Protein AF-A0A532DRQ9-F1 (afdb_monomer)

Secondary structure (DSSP, 8-state):
---PPPPPP--HHHHHHHHHHHH-SSS-HHHHHHHHHHHHHHTT--HHHHHHHHT--HHHHHHHHHHHHHH-GGGTSPP------------

Structure (mmCIF, N/CA/C/O backbone):
data_AF-A0A532DRQ9-F1
#
_entry.id   AF-A0A532DRQ9-F1
#
loop_
_atom_site.group_PDB
_atom_site.id
_atom_site.type_symbol
_atom_site.label_atom_id
_atom_site.label_alt_id
_atom_site.label_comp_id
_atom_site.label_asym_id
_atom_site.label_entity_id
_atom_site.label_seq_id
_atom_site.pdbx_PDB_ins_code
_atom_site.Cartn_x
_atom_site.Cartn_y
_atom_site.Cartn_z
_atom_site.occupancy
_atom_site.B_iso_or_equiv
_atom_site.auth_seq_id
_atom_site.auth_comp_id
_atom_site.auth_asym_id
_atom_site.auth_atom_id
_atom_site.pdbx_PDB_model_num
ATOM 1 N N . MET A 1 1 ? -13.660 -9.844 -22.205 1.00 36.66 1 MET A N 1
ATOM 2 C CA . MET A 1 1 ? -13.732 -10.913 -21.184 1.00 36.66 1 MET A CA 1
ATOM 3 C C . MET A 1 1 ? -13.227 -10.361 -19.861 1.00 36.66 1 MET A C 1
ATOM 5 O O . MET A 1 1 ? -12.022 -10.232 -19.672 1.00 36.66 1 MET A O 1
ATOM 9 N N . SER A 1 2 ? -14.137 -9.955 -18.979 1.00 44.69 2 SER A N 1
ATOM 10 C CA . SER A 1 2 ? -13.802 -9.380 -17.675 1.00 44.69 2 SER A CA 1
ATOM 11 C C . SER A 1 2 ? -13.314 -10.496 -16.759 1.00 44.69 2 SER A C 1
ATOM 13 O O . SER A 1 2 ? -14.109 -11.205 -16.150 1.00 44.69 2 SER A O 1
ATOM 15 N N . LYS A 1 3 ? -11.997 -10.710 -16.711 1.00 48.00 3 LYS A N 1
ATOM 16 C CA . LYS A 1 3 ? -11.386 -11.619 -15.741 1.00 48.00 3 LYS A CA 1
ATOM 17 C C . LYS A 1 3 ? -11.612 -10.980 -14.371 1.00 48.00 3 LYS A C 1
ATOM 19 O O . LYS A 1 3 ? -10.895 -10.047 -14.016 1.00 48.00 3 LYS A O 1
ATOM 24 N N . GLN A 1 4 ? -12.662 -11.402 -13.665 1.00 52.31 4 GLN A N 1
ATOM 25 C CA . GLN A 1 4 ? -12.937 -10.922 -12.314 1.00 52.31 4 GLN A CA 1
ATOM 26 C C . GLN A 1 4 ? -11.656 -11.100 -11.490 1.00 52.31 4 GLN A C 1
ATOM 28 O O . GLN A 1 4 ? -11.113 -12.211 -11.430 1.00 52.31 4 GLN A O 1
ATOM 33 N N . PRO A 1 5 ? -11.105 -10.022 -10.919 1.00 57.34 5 PRO A N 1
ATOM 34 C CA . PRO A 1 5 ? -9.924 -10.145 -10.096 1.00 57.34 5 PRO A CA 1
ATOM 35 C C . PRO A 1 5 ? -10.338 -10.927 -8.855 1.00 57.34 5 PRO A C 1
ATOM 37 O O . PRO A 1 5 ? -11.223 -10.514 -8.113 1.00 57.34 5 PRO A O 1
ATOM 40 N N . ARG A 1 6 ? -9.702 -12.079 -8.629 1.00 64.81 6 ARG A N 1
ATOM 41 C CA . ARG A 1 6 ? -9.866 -12.830 -7.383 1.00 64.81 6 ARG A CA 1
ATOM 42 C C . ARG A 1 6 ? -9.625 -11.856 -6.231 1.00 64.81 6 ARG A C 1
ATOM 44 O O . ARG A 1 6 ? -8.534 -11.282 -6.157 1.00 64.81 6 ARG A O 1
ATOM 51 N N . THR A 1 7 ? -10.627 -11.628 -5.395 1.00 67.62 7 THR A N 1
ATOM 52 C CA . THR A 1 7 ? -10.526 -10.698 -4.269 1.00 67.62 7 THR A CA 1
ATOM 53 C C . THR A 1 7 ? -9.369 -11.139 -3.376 1.00 67.62 7 THR A C 1
ATOM 55 O O . THR A 1 7 ? -9.269 -12.322 -3.035 1.00 67.62 7 THR A O 1
ATOM 58 N N . LEU A 1 8 ? -8.443 -10.228 -3.067 1.00 76.81 8 LEU A N 1
ATOM 59 C CA . LEU A 1 8 ? -7.391 -10.521 -2.092 1.00 76.81 8 LEU A CA 1
ATOM 60 C C . LEU A 1 8 ? -8.046 -10.688 -0.723 1.00 76.81 8 LEU A C 1
ATOM 62 O O . LEU A 1 8 ? -8.779 -9.801 -0.287 1.00 76.81 8 LEU A O 1
ATOM 66 N N . ARG A 1 9 ? -7.792 -11.819 -0.056 1.00 77.81 9 ARG A N 1
ATOM 67 C CA . ARG A 1 9 ? -8.214 -11.990 1.336 1.00 77.81 9 ARG A CA 1
ATOM 68 C C . ARG A 1 9 ? -7.308 -11.129 2.211 1.00 77.81 9 ARG A C 1
ATOM 70 O O . ARG A 1 9 ? -6.095 -11.138 2.041 1.00 77.81 9 ARG A O 1
ATOM 77 N N . CYS A 1 10 ? -7.918 -10.364 3.100 1.00 80.50 10 CYS A N 1
ATOM 78 C CA . CYS A 1 10 ? -7.268 -9.398 3.971 1.00 80.50 10 CYS A CA 1
ATOM 79 C C . CYS A 1 10 ? -8.029 -9.419 5.297 1.00 80.50 10 CYS A C 1
ATOM 81 O O . CYS A 1 10 ? -9.264 -9.428 5.281 1.00 80.50 10 CYS A O 1
ATOM 83 N N . SER A 1 11 ? -7.313 -9.482 6.420 1.00 85.31 11 SER A N 1
ATOM 84 C CA . SER A 1 11 ? -7.935 -9.438 7.745 1.00 85.31 11 SER A CA 1
ATOM 85 C C . SER A 1 11 ? -8.463 -8.031 8.034 1.00 85.31 11 SER A C 1
ATOM 87 O O . SER A 1 11 ? -7.983 -7.047 7.472 1.00 85.31 11 SER A O 1
ATOM 89 N N . GLU A 1 12 ? -9.421 -7.890 8.949 1.00 84.31 12 GLU A N 1
ATOM 90 C CA . GLU A 1 12 ? -9.928 -6.562 9.333 1.00 84.31 12 GLU A CA 1
ATOM 91 C C . GLU A 1 12 ? -8.822 -5.659 9.896 1.00 84.31 12 GLU A C 1
ATOM 93 O O . GLU A 1 12 ? -8.770 -4.469 9.582 1.00 84.31 12 GLU A O 1
ATOM 98 N N . GLN A 1 13 ? -7.886 -6.245 10.647 1.00 83.62 13 GLN A N 1
ATOM 99 C CA . GLN A 1 13 ? -6.706 -5.550 11.155 1.00 83.62 13 GLN A CA 1
ATOM 100 C C . GLN A 1 13 ? -5.825 -5.014 10.018 1.00 83.62 13 GLN A C 1
ATOM 102 O O . GLN A 1 13 ? -5.446 -3.843 10.028 1.00 83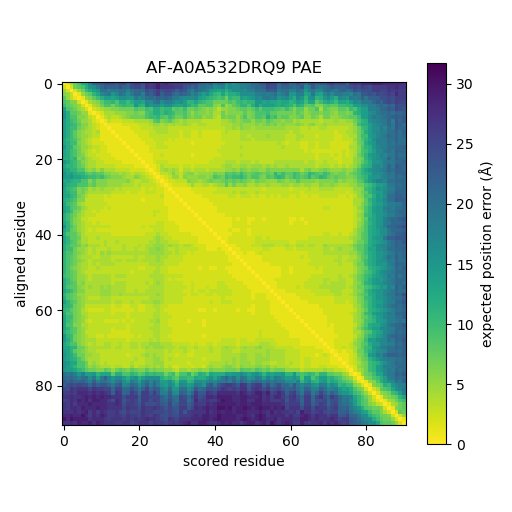.62 13 GLN A O 1
ATOM 107 N N . ASP A 1 14 ? -5.559 -5.842 9.005 1.00 87.00 14 ASP A N 1
ATOM 108 C CA . ASP A 1 14 ? -4.768 -5.455 7.837 1.00 87.00 14 ASP A CA 1
ATOM 109 C C . ASP A 1 14 ? -5.456 -4.332 7.054 1.00 87.00 14 ASP A C 1
ATOM 111 O O . ASP A 1 14 ? -4.824 -3.357 6.644 1.00 87.00 14 ASP A O 1
ATOM 115 N N . ARG A 1 15 ? -6.778 -4.439 6.882 1.00 87.75 15 ARG A N 1
ATOM 116 C CA . ARG A 1 15 ? -7.592 -3.427 6.206 1.00 87.75 15 ARG A CA 1
ATOM 117 C C . ARG A 1 15 ? -7.525 -2.086 6.930 1.00 87.75 15 ARG A C 1
ATOM 119 O O . ARG A 1 15 ? -7.394 -1.060 6.265 1.00 87.75 15 ARG A O 1
ATOM 126 N N . LYS A 1 16 ? -7.597 -2.091 8.263 1.00 87.88 16 LYS A N 1
ATOM 127 C CA . LYS A 1 16 ? -7.506 -0.876 9.078 1.00 87.88 16 LYS A CA 1
ATOM 128 C C . LYS A 1 16 ? -6.144 -0.204 8.908 1.00 87.88 16 LYS A C 1
ATOM 130 O O . LYS A 1 16 ? -6.095 0.981 8.597 1.00 87.88 16 LYS A O 1
ATOM 135 N N . THR A 1 17 ? -5.056 -0.969 8.982 1.00 89.12 17 THR A N 1
ATOM 136 C CA . THR A 1 17 ? -3.705 -0.428 8.782 1.00 89.12 17 THR A CA 1
ATOM 137 C C . THR A 1 17 ? -3.488 0.106 7.362 1.00 89.12 17 THR A C 1
ATOM 139 O O . THR A 1 17 ? -2.915 1.182 7.187 1.00 89.12 17 THR A O 1
ATOM 142 N N . LEU A 1 18 ? -3.992 -0.587 6.334 1.00 89.25 18 LEU A N 1
ATOM 143 C CA . LEU A 1 18 ? -3.959 -0.094 4.951 1.00 89.25 18 LEU A CA 1
ATOM 144 C C . LEU A 1 18 ? -4.707 1.233 4.796 1.00 89.25 18 LEU A C 1
ATOM 146 O O . LEU A 1 18 ? -4.240 2.117 4.079 1.00 89.25 18 LEU A O 1
ATOM 150 N N . GLU A 1 19 ? -5.853 1.382 5.460 1.00 90.00 19 GLU A N 1
ATOM 151 C CA . GLU A 1 19 ? -6.636 2.615 5.434 1.00 90.00 19 GLU A CA 1
ATOM 152 C C . GLU A 1 19 ? -5.902 3.768 6.136 1.00 90.00 19 GLU A C 1
ATOM 154 O O . GLU A 1 19 ? -5.833 4.874 5.593 1.00 90.00 19 GLU A O 1
ATOM 159 N N . GLU A 1 20 ? -5.294 3.508 7.296 1.00 88.25 20 GLU A N 1
ATOM 160 C CA . GLU A 1 20 ? -4.462 4.480 8.015 1.00 88.25 20 GLU A CA 1
ATOM 161 C C . GLU A 1 20 ? -3.292 4.958 7.149 1.00 88.25 20 GLU A C 1
ATOM 163 O O . GLU A 1 20 ? -3.055 6.161 7.017 1.00 88.25 20 GLU A O 1
ATOM 168 N N . TRP A 1 21 ? -2.590 4.033 6.491 1.00 89.75 21 TRP A N 1
ATOM 169 C CA . TRP A 1 21 ? -1.478 4.373 5.605 1.00 89.75 21 TRP A CA 1
ATOM 170 C C . TRP A 1 21 ? -1.942 5.110 4.352 1.00 89.75 21 TRP A C 1
ATOM 172 O O . TRP A 1 21 ? -1.308 6.082 3.955 1.00 89.75 21 TRP A O 1
ATOM 182 N N . ALA A 1 22 ? -3.062 4.711 3.748 1.00 88.19 22 ALA A N 1
ATOM 183 C CA . ALA A 1 22 ? -3.606 5.368 2.562 1.00 88.19 22 ALA A CA 1
ATOM 184 C C . ALA A 1 22 ? -4.080 6.809 2.832 1.00 88.19 22 ALA A C 1
ATOM 186 O O . ALA A 1 22 ? -4.066 7.635 1.910 1.00 88.19 22 ALA A O 1
ATOM 187 N N . ARG A 1 23 ? -4.507 7.108 4.069 1.00 88.12 23 ARG A N 1
ATOM 188 C CA . ARG A 1 23 ? -4.942 8.444 4.514 1.00 88.12 23 ARG A CA 1
ATOM 189 C C . ARG A 1 23 ? -3.819 9.297 5.100 1.00 88.12 23 ARG A C 1
ATOM 191 O O . ARG A 1 23 ? -3.977 10.517 5.178 1.00 88.12 23 ARG A O 1
ATOM 198 N N . SER A 1 24 ? -2.711 8.689 5.519 1.00 84.12 24 SER A N 1
ATOM 199 C CA . SER A 1 24 ? -1.622 9.424 6.153 1.00 84.12 24 SER A CA 1
ATOM 200 C C . SER A 1 24 ? -0.956 10.408 5.191 1.00 84.12 24 SER A C 1
ATOM 202 O O . SER A 1 24 ? -0.668 10.097 4.036 1.00 84.12 24 SER A O 1
ATOM 204 N N . ARG A 1 25 ? -0.695 11.614 5.702 1.00 78.56 25 ARG A N 1
ATOM 205 C CA . ARG A 1 25 ? 0.048 12.680 5.011 1.00 78.56 25 ARG A CA 1
ATOM 206 C C . ARG A 1 25 ? 1.507 12.777 5.464 1.00 78.56 25 ARG A C 1
ATOM 208 O O . ARG A 1 25 ? 2.275 13.506 4.851 1.00 78.56 25 ARG A O 1
ATOM 215 N N . THR A 1 26 ? 1.868 12.076 6.539 1.00 80.56 26 THR A N 1
ATOM 216 C CA . THR A 1 26 ? 3.219 12.075 7.125 1.00 80.56 26 THR A CA 1
ATOM 217 C C . THR A 1 26 ? 4.038 10.860 6.706 1.00 80.56 26 THR A C 1
ATOM 219 O O . THR A 1 26 ? 5.262 10.891 6.789 1.00 80.56 26 THR A O 1
ATOM 222 N N . GLN A 1 27 ? 3.372 9.797 6.249 1.00 80.44 27 GLN A N 1
ATOM 223 C CA . GLN A 1 27 ? 4.032 8.605 5.734 1.00 80.44 27 GLN A CA 1
ATOM 224 C C . GLN A 1 27 ? 4.671 8.862 4.368 1.00 80.44 27 GLN A C 1
ATOM 226 O O . GLN A 1 27 ? 4.260 9.744 3.612 1.00 80.44 27 GLN A O 1
ATOM 231 N N . GLU A 1 28 ? 5.660 8.038 4.026 1.00 84.19 28 GLU A N 1
ATOM 232 C CA . GLU A 1 28 ? 6.300 8.086 2.715 1.00 84.19 28 GLU A CA 1
ATOM 233 C C . GLU A 1 28 ? 5.264 7.956 1.593 1.00 84.19 28 GLU A C 1
ATOM 235 O O . GLU A 1 28 ? 4.465 7.018 1.575 1.00 84.19 28 GLU A O 1
ATOM 240 N N . ALA A 1 29 ? 5.325 8.844 0.597 1.00 86.44 29 ALA A N 1
ATOM 241 C CA . ALA A 1 29 ? 4.386 8.840 -0.528 1.00 86.44 29 ALA A CA 1
ATOM 242 C C . ALA A 1 29 ? 4.301 7.468 -1.227 1.00 86.44 29 ALA A C 1
ATOM 244 O O . ALA A 1 29 ? 3.229 7.047 -1.657 1.00 86.44 29 ALA A O 1
ATOM 245 N N . ARG A 1 30 ? 5.419 6.730 -1.276 1.00 87.19 30 ARG A N 1
ATOM 246 C CA . ARG A 1 30 ? 5.478 5.364 -1.816 1.00 87.19 30 ARG A CA 1
ATOM 247 C C . ARG A 1 30 ? 4.718 4.361 -0.954 1.00 87.19 30 ARG A C 1
ATOM 249 O O . ARG A 1 30 ? 4.067 3.482 -1.505 1.00 87.19 30 ARG A O 1
ATOM 256 N N . LEU A 1 31 ? 4.779 4.475 0.371 1.00 87.75 31 LEU A N 1
ATOM 257 C CA . LEU A 1 31 ? 4.013 3.618 1.277 1.00 87.75 31 LEU A CA 1
ATOM 258 C C . LEU A 1 31 ? 2.512 3.877 1.129 1.00 87.75 31 LEU A C 1
ATOM 260 O O . LEU A 1 31 ? 1.735 2.933 0.999 1.00 87.75 31 LEU A O 1
ATOM 264 N N . VAL A 1 32 ? 2.122 5.152 1.059 1.00 90.62 32 VAL A N 1
ATOM 265 C CA . VAL A 1 32 ? 0.738 5.576 0.806 1.00 90.62 32 VAL A CA 1
ATOM 266 C C . VAL A 1 32 ? 0.233 5.017 -0.532 1.00 90.62 32 VAL A C 1
ATOM 268 O O . VAL A 1 32 ? -0.874 4.486 -0.609 1.00 90.62 32 VAL A O 1
ATOM 271 N N . GLU A 1 33 ? 1.045 5.093 -1.592 1.00 91.88 33 GLU A N 1
ATOM 272 C CA . GLU A 1 33 ? 0.723 4.528 -2.909 1.00 91.88 33 GLU A CA 1
ATOM 273 C C . GLU A 1 33 ? 0.547 3.002 -2.853 1.00 91.88 33 GLU A C 1
ATOM 275 O O . GLU A 1 33 ? -0.476 2.484 -3.305 1.00 91.88 33 GLU A O 1
ATOM 280 N N . ARG A 1 34 ? 1.491 2.277 -2.236 1.00 92.88 34 ARG A N 1
ATOM 281 C CA . ARG A 1 34 ? 1.425 0.814 -2.050 1.00 92.88 34 ARG A CA 1
ATOM 282 C C . ARG A 1 34 ? 0.178 0.397 -1.267 1.00 92.88 34 ARG A C 1
ATOM 284 O O . ARG A 1 34 ? -0.495 -0.557 -1.655 1.00 92.88 34 ARG A O 1
ATOM 291 N N . ALA A 1 35 ? -0.161 1.129 -0.206 1.00 92.75 35 ALA A N 1
ATOM 292 C CA . ALA A 1 35 ? -1.357 0.878 0.590 1.00 92.75 35 ALA A CA 1
ATOM 293 C C . ALA A 1 35 ? -2.637 1.050 -0.245 1.00 92.75 35 ALA A C 1
ATOM 295 O O . ALA A 1 35 ? -3.505 0.176 -0.230 1.00 92.75 35 ALA A O 1
ATOM 296 N N . LYS A 1 36 ? -2.720 2.116 -1.057 1.00 92.88 36 LYS A N 1
ATOM 297 C CA . LYS A 1 36 ? -3.839 2.343 -1.990 1.00 92.88 36 LYS A CA 1
ATOM 298 C C . LYS A 1 36 ? -3.970 1.219 -3.019 1.00 92.88 36 LYS A C 1
ATOM 300 O O . LYS A 1 36 ? -5.081 0.753 -3.258 1.00 92.88 36 LYS A O 1
ATOM 305 N N . ILE A 1 37 ? -2.858 0.743 -3.588 1.00 93.50 37 ILE A N 1
ATOM 306 C CA . ILE A 1 37 ? -2.852 -0.384 -4.538 1.00 93.50 37 ILE A CA 1
ATOM 307 C C . ILE A 1 37 ? -3.541 -1.613 -3.928 1.00 93.50 37 ILE A C 1
ATOM 309 O O . ILE A 1 37 ? -4.448 -2.180 -4.543 1.00 93.50 37 ILE A O 1
ATOM 313 N N . ILE A 1 38 ? -3.132 -2.025 -2.723 1.00 92.56 38 ILE A N 1
ATOM 314 C CA . ILE A 1 38 ? -3.697 -3.213 -2.070 1.00 92.56 38 ILE A CA 1
ATOM 315 C C . ILE A 1 38 ? -5.139 -2.974 -1.640 1.00 92.56 38 ILE A C 1
ATOM 317 O O . ILE A 1 38 ? -5.977 -3.848 -1.846 1.00 92.56 38 ILE A O 1
ATOM 321 N N . MET A 1 39 ? -5.457 -1.783 -1.133 1.00 91.75 39 MET A N 1
ATOM 322 C CA . MET A 1 39 ? -6.820 -1.415 -0.761 1.00 91.75 39 MET A CA 1
ATOM 323 C C . MET A 1 39 ? -7.793 -1.578 -1.940 1.00 91.75 39 MET A C 1
ATOM 325 O O . MET A 1 39 ? -8.853 -2.181 -1.772 1.00 91.75 39 MET A O 1
ATOM 329 N N . TYR A 1 40 ? -7.419 -1.143 -3.148 1.00 91.31 40 TYR A N 1
ATOM 330 C CA . TYR A 1 40 ? -8.238 -1.376 -4.340 1.00 91.31 40 TYR A CA 1
ATOM 331 C C . TYR A 1 40 ? -8.280 -2.851 -4.769 1.00 91.31 40 TYR A C 1
ATOM 333 O O . TYR A 1 40 ? -9.321 -3.333 -5.217 1.00 91.31 40 TYR A O 1
ATOM 341 N N . CYS A 1 41 ? -7.186 -3.600 -4.609 1.00 90.06 41 CYS A N 1
ATOM 342 C CA . CYS A 1 41 ? -7.183 -5.039 -4.893 1.00 90.06 41 CYS A CA 1
ATOM 343 C C . CYS A 1 41 ? -8.123 -5.825 -3.959 1.00 90.06 41 CYS A C 1
ATOM 345 O O . CYS A 1 41 ? -8.762 -6.782 -4.398 1.00 90.06 41 CYS A O 1
ATOM 347 N N . VAL A 1 42 ? -8.205 -5.436 -2.682 1.00 88.19 42 VAL A N 1
ATOM 348 C CA . VAL A 1 42 ? -9.117 -6.026 -1.685 1.00 88.19 42 VAL A CA 1
ATOM 349 C C . VAL A 1 42 ? -10.571 -5.648 -1.978 1.00 88.19 42 VAL A C 1
ATOM 351 O O . VAL A 1 42 ? -11.464 -6.460 -1.772 1.00 88.19 42 VAL A O 1
ATOM 354 N N . GLN A 1 43 ? -10.816 -4.460 -2.534 1.00 87.38 43 GLN A N 1
ATOM 355 C CA . GLN A 1 43 ? -12.141 -4.043 -3.013 1.00 87.38 43 GLN A CA 1
ATOM 356 C C . GLN A 1 43 ? -12.573 -4.736 -4.320 1.00 87.38 43 GLN A C 1
ATOM 358 O O . GLN A 1 43 ? -13.712 -4.576 -4.747 1.00 87.38 43 GLN A O 1
ATOM 363 N N . GLY A 1 44 ? -11.695 -5.518 -4.959 1.00 87.50 44 GLY A N 1
ATOM 364 C CA . GLY A 1 44 ? -12.019 -6.245 -6.188 1.00 87.50 44 GLY A CA 1
ATOM 365 C C . GLY A 1 44 ? -11.870 -5.421 -7.470 1.00 87.50 44 GLY A C 1
ATOM 366 O O . GLY A 1 44 ? -12.433 -5.790 -8.500 1.00 87.50 44 GLY A O 1
ATOM 367 N N . HIS A 1 45 ? -11.099 -4.329 -7.453 1.00 89.75 45 HIS A N 1
ATOM 368 C CA . HIS A 1 45 ? -10.768 -3.607 -8.683 1.00 89.75 45 HIS A CA 1
ATOM 369 C C . HIS A 1 45 ? -9.788 -4.394 -9.560 1.00 89.75 45 HIS A C 1
ATOM 371 O O . HIS A 1 45 ? -8.927 -5.138 -9.077 1.00 89.75 45 HIS A O 1
ATOM 377 N N . SER A 1 46 ? -9.904 -4.212 -10.879 1.00 90.19 46 SER A N 1
ATOM 378 C CA . SER A 1 46 ? -8.987 -4.830 -11.834 1.00 90.19 46 SER A CA 1
ATOM 379 C C . SER A 1 46 ? -7.603 -4.178 -11.758 1.00 90.19 46 SER A C 1
ATOM 381 O O . SER A 1 46 ? -7.471 -2.979 -11.515 1.00 90.19 46 SER A O 1
ATOM 383 N N . ILE A 1 47 ? -6.549 -4.956 -12.018 1.00 91.00 47 ILE A N 1
ATOM 384 C CA . ILE A 1 47 ? -5.164 -4.455 -12.032 1.00 91.00 47 ILE A CA 1
ATOM 385 C C . ILE A 1 47 ? -5.014 -3.264 -12.994 1.00 91.00 47 ILE A C 1
ATOM 387 O O . ILE A 1 47 ? -4.321 -2.299 -12.679 1.00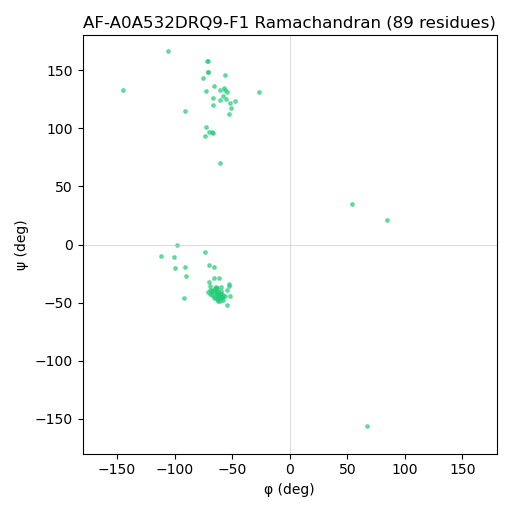 91.00 47 ILE A O 1
ATOM 391 N N . SER A 1 48 ? -5.677 -3.322 -14.151 1.00 91.31 48 SER A N 1
ATOM 392 C CA . SER A 1 48 ? -5.639 -2.272 -15.170 1.00 91.31 48 SER A CA 1
ATOM 393 C C . SER A 1 48 ? -6.295 -0.974 -14.698 1.00 91.31 48 SER A C 1
ATOM 395 O O . SER A 1 48 ? -5.758 0.102 -14.959 1.00 91.31 48 SER A O 1
ATOM 397 N N . ASP A 1 49 ? -7.416 -1.060 -13.980 1.00 92.25 49 ASP A N 1
ATOM 398 C CA . ASP A 1 49 ? -8.101 0.123 -13.449 1.00 92.25 49 ASP A CA 1
ATOM 399 C C . ASP A 1 49 ? -7.311 0.761 -12.309 1.00 92.25 49 ASP A C 1
ATOM 401 O O . ASP A 1 49 ? -7.149 1.980 -12.286 1.00 92.25 49 ASP A O 1
ATOM 405 N N . ILE A 1 50 ? -6.731 -0.056 -11.425 1.00 92.25 50 ILE A N 1
ATOM 406 C CA . ILE A 1 50 ? -5.844 0.417 -10.353 1.00 92.25 50 ILE A CA 1
ATOM 407 C C . ILE A 1 50 ? -4.631 1.132 -10.950 1.00 92.25 50 ILE A C 1
ATOM 409 O O . ILE A 1 50 ? -4.307 2.249 -10.549 1.00 92.25 50 ILE A O 1
ATOM 413 N N . ALA A 1 51 ? -3.984 0.509 -11.939 1.00 93.31 51 ALA A N 1
ATOM 414 C CA . ALA A 1 51 ? -2.829 1.073 -12.624 1.00 93.31 51 ALA A CA 1
ATOM 415 C C . ALA A 1 51 ? -3.154 2.432 -13.261 1.00 93.31 51 ALA A C 1
ATOM 417 O O . ALA A 1 51 ? -2.401 3.389 -13.092 1.00 93.31 51 ALA A O 1
ATOM 418 N N . ARG A 1 52 ? -4.311 2.545 -13.925 1.00 93.38 52 ARG A N 1
ATOM 419 C CA . ARG A 1 52 ? -4.781 3.805 -14.513 1.00 93.38 52 ARG A CA 1
ATOM 420 C C . ARG A 1 52 ? -5.083 4.857 -13.445 1.00 93.38 52 ARG A C 1
ATOM 422 O O . ARG A 1 52 ? -4.649 5.997 -13.586 1.00 93.38 52 ARG A O 1
ATOM 429 N N . SER A 1 53 ? -5.789 4.479 -12.379 1.00 92.38 53 SER A N 1
ATOM 430 C CA . SER A 1 53 ? -6.197 5.395 -11.310 1.00 92.38 53 SER A CA 1
ATOM 431 C C . SER A 1 53 ? -5.010 5.957 -10.532 1.00 92.38 53 SER A C 1
ATOM 433 O O . SER A 1 53 ? -5.044 7.118 -10.132 1.00 92.38 53 SER A O 1
ATOM 435 N N . LEU A 1 54 ? -3.977 5.144 -10.304 1.00 91.19 54 LEU A N 1
ATOM 436 C CA . LEU A 1 54 ? -2.786 5.528 -9.545 1.00 91.19 54 LEU A CA 1
ATOM 437 C C . LEU A 1 54 ? -1.613 5.952 -10.437 1.00 91.19 54 LEU A C 1
ATOM 439 O O . LEU A 1 54 ? -0.565 6.319 -9.922 1.00 91.19 54 LEU A O 1
ATOM 443 N N . ARG A 1 55 ? -1.780 5.925 -11.768 1.00 93.19 55 ARG A N 1
ATOM 444 C CA . ARG A 1 55 ? -0.729 6.218 -12.762 1.00 93.19 55 ARG A CA 1
ATOM 445 C C . ARG A 1 55 ? 0.544 5.379 -12.572 1.00 93.19 55 ARG A C 1
ATOM 447 O O . ARG A 1 55 ? 1.650 5.836 -12.851 1.00 93.19 55 ARG A O 1
ATOM 454 N N . VAL A 1 56 ? 0.379 4.129 -12.145 1.00 92.44 56 VAL A N 1
ATOM 455 C CA . VAL A 1 56 ? 1.464 3.150 -11.982 1.00 92.44 56 VAL A CA 1
ATOM 456 C C . VAL A 1 56 ? 1.421 2.104 -13.091 1.00 92.44 56 VAL A C 1
ATOM 458 O O . VAL A 1 56 ? 0.434 1.964 -13.812 1.00 92.44 56 VAL A O 1
ATOM 461 N N . ARG A 1 57 ? 2.493 1.321 -13.233 1.00 93.38 57 ARG A N 1
ATOM 462 C CA . ARG A 1 57 ? 2.506 0.207 -14.188 1.00 93.38 57 ARG A CA 1
ATOM 463 C C . ARG A 1 57 ? 1.675 -0.968 -13.646 1.00 93.38 57 ARG A C 1
ATOM 465 O O . ARG A 1 57 ? 1.780 -1.276 -12.458 1.00 93.38 57 ARG A O 1
ATOM 472 N N . PRO A 1 58 ? 0.934 -1.708 -14.495 1.00 93.00 58 PRO A N 1
ATOM 473 C CA . PRO A 1 58 ? 0.224 -2.925 -14.085 1.00 93.00 58 PRO A CA 1
ATOM 474 C C . PRO A 1 58 ? 1.125 -3.946 -13.381 1.00 93.00 58 PRO A C 1
ATOM 476 O O . PRO A 1 58 ? 0.708 -4.586 -12.420 1.00 93.00 58 PRO A O 1
ATOM 479 N N . ASN A 1 59 ? 2.385 -4.058 -13.816 1.00 93.25 59 ASN A N 1
ATOM 480 C CA . ASN A 1 59 ? 3.346 -4.974 -13.206 1.00 93.25 59 ASN A CA 1
ATOM 481 C C . ASN A 1 59 ? 3.660 -4.602 -11.746 1.00 93.25 59 ASN A C 1
ATOM 483 O O . ASN A 1 59 ? 3.734 -5.477 -10.895 1.00 93.25 59 ASN A O 1
ATOM 487 N N . THR A 1 60 ? 3.726 -3.303 -11.431 1.00 91.38 60 THR A N 1
ATOM 488 C CA . THR A 1 60 ? 3.903 -2.806 -10.058 1.00 91.38 60 THR A CA 1
ATOM 489 C C . THR A 1 60 ? 2.753 -3.251 -9.157 1.00 91.38 60 THR A C 1
ATOM 491 O O . THR A 1 60 ? 2.980 -3.702 -8.039 1.00 91.38 60 THR A O 1
ATOM 494 N N . VAL A 1 61 ? 1.515 -3.183 -9.654 1.00 93.00 61 VAL A N 1
ATOM 495 C CA . VAL A 1 61 ? 0.334 -3.662 -8.919 1.00 93.00 61 VAL A CA 1
ATOM 496 C C . VAL A 1 61 ? 0.418 -5.170 -8.668 1.00 93.00 61 VAL A C 1
ATOM 498 O O . VAL A 1 61 ? 0.135 -5.619 -7.559 1.00 93.00 61 VAL A O 1
ATOM 501 N N . ILE A 1 62 ? 0.837 -5.951 -9.671 1.00 92.19 62 ILE A N 1
ATOM 502 C CA . ILE A 1 62 ? 1.013 -7.408 -9.552 1.00 92.19 62 ILE A CA 1
ATOM 503 C C . ILE A 1 62 ? 2.072 -7.751 -8.500 1.00 92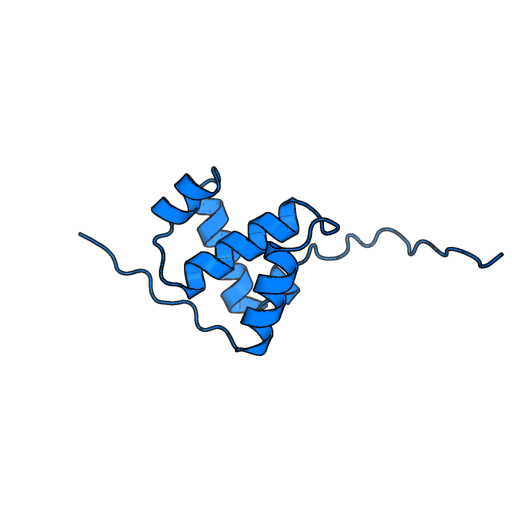.19 62 ILE A C 1
ATOM 505 O O . ILE A 1 62 ? 1.829 -8.624 -7.666 1.00 92.19 62 ILE A O 1
ATOM 509 N N . ASP A 1 63 ? 3.215 -7.065 -8.512 1.00 91.31 63 ASP A N 1
ATOM 510 C CA . ASP A 1 63 ? 4.305 -7.309 -7.566 1.00 91.31 63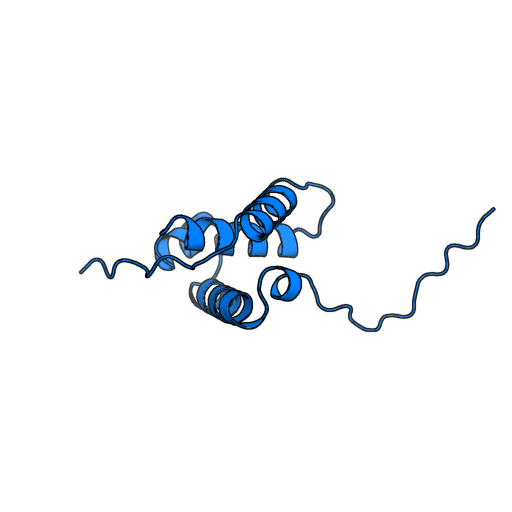 ASP A CA 1
ATOM 511 C C . ASP A 1 63 ? 3.881 -7.011 -6.127 1.00 91.31 63 ASP A C 1
ATOM 513 O O . ASP A 1 63 ? 4.058 -7.856 -5.247 1.00 91.31 63 ASP A O 1
ATOM 517 N N . TRP A 1 64 ? 3.239 -5.865 -5.880 1.00 92.19 64 TRP A N 1
ATOM 518 C CA . TRP A 1 64 ? 2.744 -5.534 -4.541 1.00 92.19 64 TRP A CA 1
ATOM 519 C C . TRP A 1 64 ? 1.660 -6.492 -4.076 1.00 92.19 64 TRP A C 1
ATOM 521 O O . TRP A 1 64 ? 1.686 -6.928 -2.928 1.00 92.19 64 TRP A O 1
ATOM 531 N N . ARG A 1 65 ? 0.750 -6.8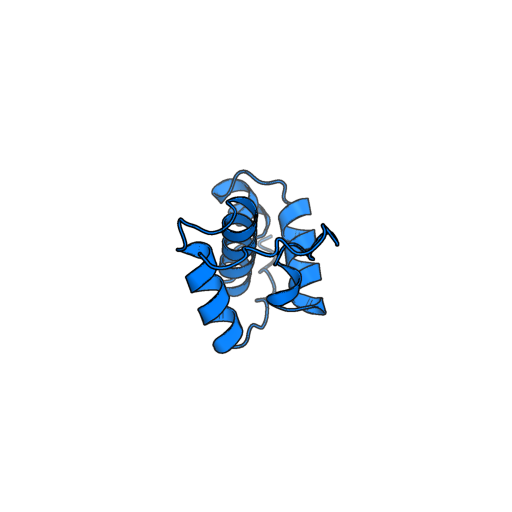82 -4.972 1.00 91.38 65 ARG A N 1
ATOM 532 C CA . ARG A 1 65 ? -0.269 -7.891 -4.686 1.00 91.38 65 ARG A CA 1
ATOM 533 C C . ARG A 1 65 ? 0.356 -9.222 -4.262 1.00 91.38 65 ARG A C 1
ATOM 535 O O . ARG A 1 65 ? -0.067 -9.789 -3.262 1.00 91.38 65 ARG A O 1
ATOM 542 N N . ARG A 1 66 ? 1.357 -9.714 -4.998 1.00 89.88 66 ARG A N 1
ATOM 543 C CA . ARG A 1 66 ? 2.087 -10.950 -4.656 1.00 89.88 66 ARG A CA 1
ATOM 544 C C . ARG A 1 66 ? 2.833 -10.825 -3.334 1.00 89.88 66 ARG A C 1
ATOM 546 O O . ARG A 1 66 ? 2.909 -11.786 -2.577 1.00 89.88 66 ARG A O 1
ATOM 553 N N . ARG A 1 67 ? 3.401 -9.653 -3.064 1.00 89.62 67 ARG A N 1
ATOM 554 C CA . ARG A 1 67 ? 4.135 -9.398 -1.829 1.00 89.62 67 ARG A CA 1
ATOM 555 C C . ARG A 1 67 ? 3.211 -9.359 -0.617 1.00 89.62 67 ARG A C 1
ATOM 557 O O . ARG A 1 67 ? 3.524 -9.983 0.386 1.00 89.62 67 ARG A O 1
ATOM 564 N N .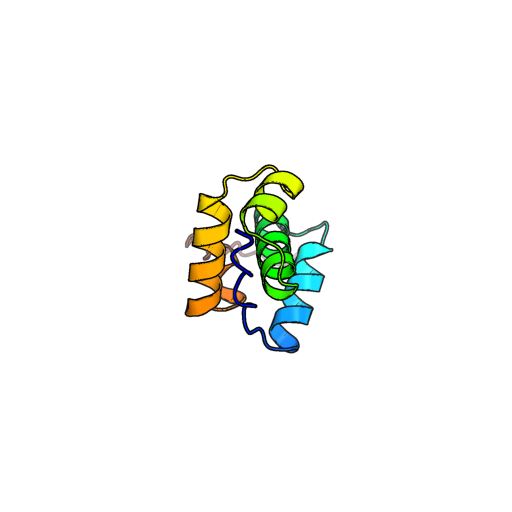 PHE A 1 68 ? 2.057 -8.711 -0.742 1.00 89.00 68 PHE A N 1
ATOM 565 C CA . PHE A 1 68 ? 1.017 -8.715 0.284 1.00 89.00 68 PHE A CA 1
ATOM 566 C C . PHE A 1 68 ? 0.473 -10.123 0.548 1.00 89.00 68 PHE A C 1
ATOM 568 O O . PHE A 1 68 ? 0.288 -10.497 1.694 1.00 89.00 68 PHE A O 1
ATOM 575 N N . ASP A 1 69 ? 0.278 -10.934 -0.492 1.00 88.06 69 ASP A N 1
ATOM 576 C CA . ASP A 1 69 ? -0.174 -12.326 -0.342 1.00 88.06 69 ASP A CA 1
ATOM 577 C C . ASP A 1 69 ? 0.817 -13.191 0.467 1.00 88.06 69 ASP A C 1
ATOM 579 O O . ASP A 1 69 ? 0.416 -14.125 1.152 1.00 88.06 69 ASP A O 1
ATOM 583 N N . ARG A 1 70 ? 2.115 -12.853 0.423 1.00 88.06 70 ARG A N 1
ATOM 584 C CA . ARG A 1 70 ? 3.191 -13.568 1.131 1.00 88.06 70 ARG A CA 1
ATOM 585 C C . ARG A 1 70 ? 3.506 -13.021 2.521 1.00 88.06 70 ARG A C 1
ATOM 587 O O . ARG A 1 70 ? 3.729 -13.794 3.443 1.00 88.06 70 ARG A O 1
ATOM 594 N N . GLU A 1 71 ? 3.630 -11.703 2.634 1.00 86.81 71 GLU A N 1
ATOM 595 C CA . GLU A 1 71 ? 4.150 -11.007 3.818 1.00 86.81 71 GLU A CA 1
ATOM 596 C C . GLU A 1 71 ? 3.057 -10.194 4.539 1.00 86.81 71 GLU A C 1
ATOM 598 O O . GLU A 1 71 ? 3.299 -9.688 5.627 1.00 86.81 71 GLU A O 1
ATOM 603 N N . GLY A 1 72 ? 1.867 -10.029 3.956 1.00 87.75 72 GLY A N 1
ATOM 604 C CA . GLY A 1 72 ? 0.808 -9.166 4.485 1.00 87.75 72 GLY A CA 1
ATOM 605 C C . GLY A 1 72 ? 1.160 -7.676 4.439 1.00 87.75 72 GLY A C 1
ATOM 606 O O . GLY A 1 72 ? 1.998 -7.222 3.651 1.00 87.75 72 GLY A O 1
ATOM 607 N N . VAL A 1 73 ? 0.521 -6.897 5.315 1.00 87.06 73 VAL A N 1
ATOM 608 C CA . VAL A 1 73 ? 0.794 -5.464 5.523 1.00 87.06 73 VAL A CA 1
ATOM 609 C C . VAL A 1 73 ? 2.277 -5.136 5.774 1.00 87.06 73 VAL A C 1
ATOM 611 O O . VAL A 1 73 ? 2.767 -4.197 5.135 1.00 87.06 73 VAL A O 1
ATOM 614 N N . PRO A 1 74 ? 3.047 -5.873 6.609 1.00 84.44 74 PRO A N 1
ATOM 615 C CA . PRO A 1 74 ? 4.454 -5.531 6.837 1.00 84.44 74 PRO A CA 1
ATOM 616 C C . PRO A 1 74 ? 5.328 -5.688 5.582 1.00 84.44 74 PRO A C 1
ATOM 618 O O . PRO A 1 74 ? 6.373 -5.051 5.488 1.00 84.44 74 PRO A O 1
ATOM 621 N N . GLY A 1 75 ? 4.885 -6.449 4.574 1.00 84.81 75 GLY A N 1
ATOM 622 C CA . GLY A 1 75 ? 5.558 -6.536 3.275 1.00 84.81 75 GLY A CA 1
ATOM 623 C C . GLY A 1 75 ? 5.461 -5.274 2.409 1.00 84.81 75 GLY A C 1
ATOM 624 O O . GLY A 1 75 ? 6.229 -5.128 1.455 1.00 84.81 75 GLY A O 1
ATOM 625 N N . LEU A 1 76 ? 4.522 -4.370 2.706 1.00 84.62 76 LEU A N 1
ATOM 626 C CA . LEU A 1 76 ? 4.325 -3.117 1.963 1.00 84.62 76 LEU A CA 1
ATOM 627 C C . LEU A 1 76 ? 5.146 -1.958 2.531 1.00 84.62 76 LEU A C 1
ATOM 629 O O . LEU A 1 76 ? 5.516 -1.042 1.783 1.00 84.62 76 LEU A O 1
ATOM 633 N N . ALA A 1 77 ? 5.440 -2.016 3.832 1.00 80.31 77 ALA A N 1
ATOM 634 C CA . ALA A 1 77 ? 6.401 -1.132 4.466 1.00 80.31 77 ALA A CA 1
ATOM 635 C C . ALA A 1 77 ? 7.749 -1.240 3.744 1.00 80.31 77 ALA A C 1
ATOM 637 O O . ALA A 1 77 ? 8.127 -2.302 3.230 1.00 80.31 77 ALA A O 1
ATOM 638 N N . ASP A 1 78 ? 8.480 -0.128 3.663 1.00 67.19 78 ASP A N 1
ATOM 639 C CA . ASP A 1 78 ? 9.873 -0.230 3.255 1.00 67.19 78 ASP A CA 1
ATOM 640 C C . ASP A 1 78 ? 10.570 -1.113 4.295 1.00 67.19 78 ASP A C 1
ATOM 642 O O . ASP A 1 78 ? 10.475 -0.860 5.499 1.00 67.19 78 ASP A O 1
ATOM 646 N N . ARG A 1 79 ? 11.217 -2.201 3.848 1.00 55.81 79 ARG A N 1
ATOM 647 C CA . ARG A 1 79 ? 12.122 -2.915 4.752 1.00 55.81 79 ARG A CA 1
ATOM 648 C C . ARG A 1 79 ? 13.114 -1.860 5.203 1.00 55.81 79 ARG A C 1
ATOM 650 O O . ARG A 1 79 ? 13.602 -1.146 4.324 1.00 55.81 79 ARG A O 1
ATOM 657 N N . PRO 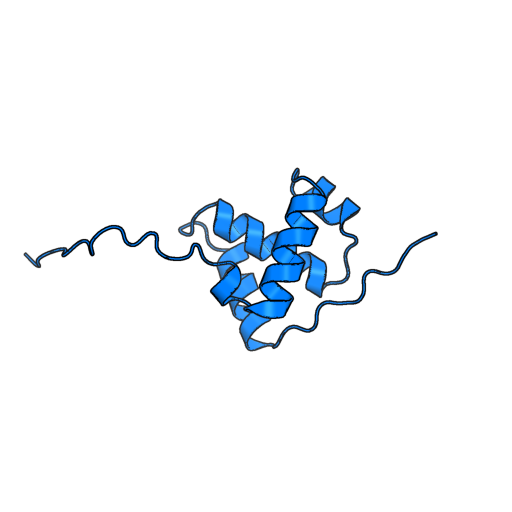A 1 80 ? 13.426 -1.747 6.503 1.00 45.38 80 PRO A N 1
ATOM 658 C CA . PRO A 1 80 ? 14.507 -0.876 6.894 1.00 45.38 80 PRO A C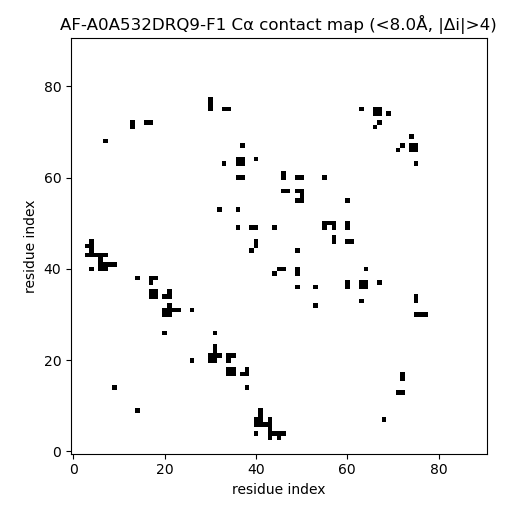A 1
ATOM 659 C C . PRO A 1 80 ? 15.697 -1.304 6.039 1.00 45.38 80 PRO A C 1
ATOM 661 O O . PRO A 1 80 ? 16.222 -2.410 6.180 1.00 45.38 80 PRO A O 1
ATOM 664 N N . ARG A 1 81 ? 16.130 -0.439 5.110 1.00 46.97 81 ARG A N 1
ATOM 665 C CA . ARG A 1 81 ? 17.555 -0.392 4.821 1.00 46.97 81 ARG A CA 1
ATOM 666 C C . ARG A 1 81 ? 18.158 -0.338 6.214 1.00 46.97 81 ARG A C 1
ATOM 668 O O . ARG A 1 81 ? 17.744 0.526 6.987 1.00 46.97 81 ARG A O 1
ATOM 675 N N . SER A 1 82 ? 19.033 -1.275 6.564 1.00 40.34 82 SER A N 1
ATOM 676 C CA . SER A 1 82 ? 19.877 -1.159 7.752 1.00 40.34 82 SER A CA 1
ATOM 677 C C . SER A 1 82 ? 20.747 0.094 7.598 1.00 40.34 82 SER A C 1
ATOM 679 O O . SER A 1 82 ? 21.936 0.027 7.325 1.00 40.34 82 SER A O 1
ATOM 681 N N . GLY A 1 83 ? 20.124 1.263 7.680 1.00 40.47 83 GLY A N 1
ATOM 682 C CA . GLY A 1 83 ? 20.715 2.553 7.908 1.00 40.47 83 GLY A CA 1
ATOM 683 C C . GLY A 1 83 ? 20.696 2.717 9.413 1.00 40.47 83 GLY A C 1
ATOM 684 O O . GLY A 1 83 ? 19.634 2.697 10.029 1.00 40.47 83 GLY A O 1
ATOM 685 N N . LYS A 1 84 ? 21.901 2.774 9.977 1.00 39.25 84 LYS A N 1
ATOM 686 C CA . LYS A 1 84 ? 22.242 2.952 11.392 1.00 39.25 84 LYS A CA 1
ATOM 687 C C . LYS A 1 84 ? 21.155 3.711 12.184 1.00 39.25 84 LYS A C 1
ATOM 689 O O . LYS A 1 84 ? 20.746 4.783 11.735 1.00 39.25 84 LYS A O 1
ATOM 694 N N . PRO A 1 85 ? 20.720 3.218 13.363 1.00 49.88 85 PRO A N 1
ATOM 695 C CA . PRO A 1 85 ? 19.699 3.891 14.159 1.00 49.88 85 PRO A CA 1
ATOM 696 C C . PRO A 1 85 ? 20.127 5.331 14.455 1.00 49.88 85 PRO A C 1
ATOM 698 O O . PRO A 1 85 ? 21.212 5.572 14.993 1.00 49.88 85 PRO A O 1
ATOM 701 N N . ARG A 1 86 ? 19.268 6.293 14.101 1.00 47.75 86 ARG A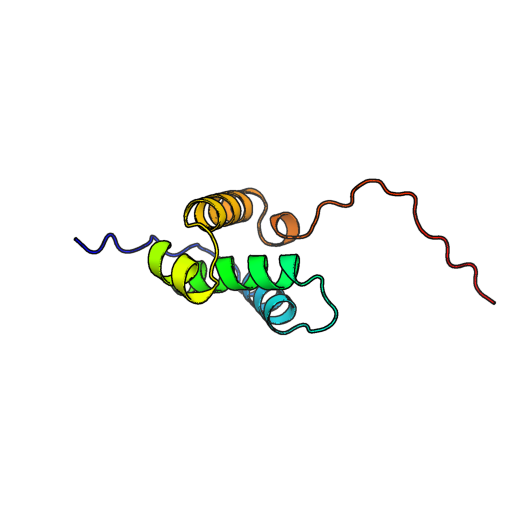 N 1
ATOM 702 C CA . ARG A 1 86 ? 19.394 7.678 14.554 1.00 47.75 86 ARG A CA 1
ATOM 703 C C . ARG A 1 86 ? 19.077 7.698 16.045 1.00 47.75 86 ARG A C 1
ATOM 705 O O . ARG A 1 86 ? 17.916 7.713 16.438 1.00 47.75 86 ARG A O 1
ATOM 712 N N . ARG A 1 87 ? 20.124 7.660 16.870 1.00 53.88 87 ARG A N 1
ATOM 713 C CA . ARG A 1 87 ? 20.041 8.060 18.274 1.00 53.88 87 ARG A CA 1
ATOM 714 C C . ARG A 1 87 ? 19.786 9.565 18.280 1.00 53.88 87 ARG A C 1
ATOM 716 O O . ARG A 1 87 ? 20.726 10.334 18.109 1.00 53.88 87 ARG A O 1
ATOM 723 N N . TYR A 1 88 ? 18.532 9.980 18.416 1.00 51.78 88 TYR A N 1
ATOM 724 C CA . TYR A 1 88 ? 18.276 11.291 18.993 1.00 51.78 88 TYR A CA 1
ATOM 725 C C . TYR A 1 88 ? 18.577 11.138 20.481 1.00 51.78 88 TYR A C 1
ATOM 727 O O . TYR A 1 88 ? 17.838 10.477 21.207 1.00 51.78 88 TYR A O 1
ATOM 735 N N . GLY A 1 89 ? 19.757 11.616 20.880 1.00 48.12 89 GLY A N 1
ATOM 736 C CA . GLY A 1 89 ? 20.026 11.902 22.278 1.00 48.12 89 GLY A CA 1
ATOM 737 C C . GLY A 1 89 ? 19.030 12.960 22.728 1.00 48.12 89 GLY A C 1
ATOM 738 O O . GLY A 1 89 ? 18.772 13.910 21.990 1.00 48.12 89 GLY A O 1
ATOM 739 N N . ALA A 1 90 ? 18.431 12.718 23.884 1.00 46.22 90 ALA A N 1
ATOM 740 C CA . ALA A 1 90 ? 17.708 13.729 24.622 1.00 46.22 90 ALA A CA 1
ATOM 741 C C . ALA A 1 90 ? 18.642 14.911 24.916 1.00 46.22 90 ALA A C 1
ATOM 743 O O . ALA A 1 90 ? 19.777 14.688 25.343 1.00 46.22 90 ALA A O 1
ATOM 744 N N . ASP A 1 91 ? 18.139 16.116 24.688 1.00 44.91 91 ASP A N 1
ATOM 745 C CA . ASP A 1 91 ? 18.359 17.276 25.548 1.00 44.91 91 ASP A CA 1
ATOM 746 C C . ASP A 1 91 ? 17.054 18.081 25.557 1.00 44.91 91 ASP A C 1
ATOM 748 O O . ASP A 1 91 ? 16.588 18.439 24.446 1.00 44.91 91 ASP A O 1
#

Solvent-accessible surface area (backbone atoms only — not comparable to full-atom values): 5482 Å² total; per-residue (Å²): 133,86,75,74,44,76,57,51,88,73,52,72,69,50,50,51,52,33,50,53,40,46,69,44,86,84,58,57,70,67,44,24,48,50,24,44,52,47,55,41,35,49,72,41,47,44,58,66,56,51,16,63,75,70,72,47,56,49,66,59,50,51,52,52,49,55,37,34,76,72,51,37,67,74,50,58,46,79,72,77,69,92,64,78,83,82,79,77,74,88,130

Nearest PDB structures (foldseek):
  8rkv-assembly1_R  TM=6.785E-01  e=1.594E+00  Scytonema hofmannii
  3mzy-assembly1_A  TM=6.509E-01  e=4.305E+00  Fusobacterium nucleatum subsp. nucleatum ATCC 25586

Foldseek 3Di:
DPPFQDADDADPVLLVVLVCLLPDPPDDPQLNLLSQLNNVSNVRDDLVVSCVVSVHDSVVSVVSSVQCSPPNSVSSPDDPPPPDDPPPDDD

Radius of gyration: 15.06 Å; Cα contacts (8 Å, |Δi|>4): 86; chains: 1; bounding box: 36×31×47 Å

Sequence (91 aa):
MSKQPRTLRCSEQDRKTLEEWARSRTQEARLVERAKIIMYCVQGHSISDIARSLRVRPNTVIDWRRRFDREGVPGLADRPRSGKPRRYGAD

pLDDT: mean 79.67, std 17.16, range [36.66, 93.5]

Mean predicted aligned error: 8.51 Å